Protein AF-A0A1F2YJ18-F1 (afdb_monomer_lite)

Radius of gyration: 16.79 Å; chains: 1; bounding box: 39×31×54 Å

Structure (mmCIF, N/CA/C/O backbone):
data_AF-A0A1F2YJ18-F1
#
_entry.id   AF-A0A1F2YJ18-F1
#
loop_
_atom_site.group_PDB
_atom_site.id
_atom_site.type_symbol
_atom_site.label_atom_id
_atom_site.label_alt_id
_atom_site.label_comp_id
_atom_site.label_asym_id
_atom_site.label_entity_id
_atom_site.label_seq_id
_atom_site.pdbx_PDB_ins_code
_atom_site.Cartn_x
_atom_site.Cartn_y
_atom_site.Cartn_z
_atom_site.occupancy
_atom_site.B_iso_or_equiv
_atom_site.auth_seq_id
_atom_site.auth_comp_id
_atom_site.auth_asym_id
_atom_site.auth_atom_id
_atom_site.pdbx_PDB_model_num
ATOM 1 N N . MET A 1 1 ? 13.537 11.692 -6.361 1.00 77.44 1 MET A N 1
ATOM 2 C CA . MET A 1 1 ? 12.476 12.312 -5.531 1.00 77.44 1 MET A CA 1
ATOM 3 C C . MET A 1 1 ? 11.119 11.639 -5.737 1.00 77.44 1 MET A C 1
ATOM 5 O O . MET A 1 1 ? 10.600 11.099 -4.772 1.00 77.44 1 MET A O 1
ATOM 9 N N . VAL A 1 2 ? 10.570 11.580 -6.960 1.00 86.12 2 VAL A N 1
ATOM 10 C CA . VAL A 1 2 ? 9.237 10.977 -7.212 1.00 86.12 2 VAL A CA 1
ATOM 11 C C . VAL A 1 2 ? 9.175 9.477 -6.884 1.00 86.12 2 VAL A C 1
ATOM 13 O O . VAL A 1 2 ? 8.249 9.046 -6.208 1.00 86.12 2 VAL A O 1
ATOM 16 N N . ALA A 1 3 ? 10.181 8.690 -7.285 1.00 87.62 3 ALA A N 1
ATOM 17 C CA . ALA A 1 3 ? 10.222 7.248 -6.999 1.00 87.62 3 ALA A CA 1
ATOM 18 C C . ALA A 1 3 ? 10.232 6.932 -5.497 1.00 87.62 3 ALA A C 1
ATOM 20 O O . ALA A 1 3 ? 9.517 6.046 -5.041 1.00 87.62 3 ALA A O 1
ATOM 21 N N . THR A 1 4 ? 10.983 7.712 -4.718 1.00 89.38 4 THR A N 1
ATOM 22 C CA . THR A 1 4 ? 11.000 7.616 -3.255 1.00 89.38 4 THR A CA 1
ATOM 23 C C . THR A 1 4 ? 9.630 7.942 -2.660 1.00 89.38 4 THR A C 1
ATOM 25 O O . THR A 1 4 ? 9.179 7.248 -1.757 1.00 89.38 4 THR A O 1
ATOM 28 N N . GLY A 1 5 ? 8.940 8.955 -3.198 1.00 91.81 5 GLY A N 1
ATOM 29 C CA . GLY A 1 5 ? 7.572 9.291 -2.798 1.00 91.81 5 GLY A CA 1
ATOM 30 C C . GLY A 1 5 ? 6.574 8.171 -3.101 1.00 91.81 5 GLY A C 1
ATOM 31 O O . GLY A 1 5 ? 5.772 7.829 -2.240 1.00 91.81 5 GLY A O 1
ATOM 32 N N . ALA A 1 6 ? 6.658 7.550 -4.282 1.00 92.38 6 ALA A N 1
ATOM 33 C CA . ALA A 1 6 ? 5.819 6.405 -4.637 1.00 92.38 6 ALA A CA 1
ATOM 34 C C . ALA A 1 6 ? 6.054 5.213 -3.693 1.00 92.38 6 ALA A C 1
ATOM 36 O O . ALA A 1 6 ? 5.097 4.653 -3.167 1.00 92.38 6 ALA A O 1
ATOM 37 N N . ALA A 1 7 ? 7.317 4.874 -3.412 1.00 91.69 7 ALA A N 1
ATOM 38 C CA . ALA A 1 7 ? 7.657 3.812 -2.465 1.00 91.69 7 ALA A CA 1
ATOM 39 C C . ALA A 1 7 ? 7.135 4.109 -1.049 1.00 91.69 7 ALA A C 1
ATOM 41 O O . ALA A 1 7 ? 6.571 3.228 -0.405 1.00 91.69 7 ALA A O 1
ATOM 42 N N . ALA A 1 8 ? 7.273 5.354 -0.581 1.00 93.44 8 ALA A N 1
ATOM 43 C CA . ALA A 1 8 ? 6.761 5.772 0.720 1.00 93.44 8 ALA A CA 1
ATOM 44 C C . ALA A 1 8 ? 5.230 5.668 0.801 1.00 93.44 8 ALA A C 1
ATOM 46 O O . ALA A 1 8 ? 4.710 5.208 1.813 1.00 93.44 8 ALA A O 1
ATOM 47 N N . LEU A 1 9 ? 4.509 6.053 -0.258 1.00 95.06 9 LEU A N 1
ATOM 48 C CA . LEU A 1 9 ? 3.048 5.947 -0.312 1.00 95.06 9 LEU A CA 1
ATOM 49 C C . LEU A 1 9 ? 2.572 4.494 -0.263 1.00 95.06 9 LEU A C 1
ATOM 51 O O . LEU A 1 9 ? 1.680 4.199 0.525 1.00 95.06 9 LEU A O 1
ATOM 55 N N . LEU A 1 10 ? 3.181 3.600 -1.048 1.00 93.88 10 LEU A N 1
ATOM 56 C CA . LEU A 1 10 ? 2.870 2.164 -1.018 1.00 93.88 10 LEU A CA 1
ATOM 57 C C . LEU A 1 10 ? 3.111 1.584 0.381 1.00 93.88 10 LEU A C 1
ATOM 59 O O . LEU A 1 10 ? 2.249 0.931 0.965 1.00 93.88 10 LEU A O 1
ATOM 63 N N . LEU A 1 11 ? 4.276 1.886 0.962 1.00 93.25 11 LEU A N 1
ATOM 64 C CA . LEU A 1 11 ? 4.655 1.348 2.262 1.00 93.25 11 LEU A CA 1
ATOM 65 C C . LEU A 1 11 ? 3.744 1.851 3.387 1.00 93.25 11 LEU A C 1
ATOM 67 O O . LEU A 1 11 ? 3.232 1.057 4.173 1.00 93.25 11 LEU A O 1
ATOM 71 N N . ILE A 1 12 ? 3.514 3.163 3.458 1.00 94.12 12 ILE A N 1
ATOM 72 C CA . ILE A 1 12 ? 2.661 3.764 4.489 1.00 94.12 12 ILE A CA 1
ATOM 73 C C . ILE A 1 12 ? 1.201 3.359 4.275 1.00 94.12 12 ILE A C 1
ATOM 75 O O . ILE A 1 12 ? 0.522 3.023 5.243 1.00 94.12 12 ILE A O 1
ATOM 79 N N . GLY A 1 13 ? 0.718 3.368 3.031 1.00 93.94 13 GLY A N 1
ATOM 80 C CA . GLY A 1 13 ? -0.653 3.005 2.688 1.00 93.94 13 GLY A CA 1
ATOM 81 C C . GLY A 1 13 ? -0.996 1.599 3.164 1.00 93.94 13 GLY A C 1
ATOM 82 O O . GLY A 1 13 ? -1.942 1.427 3.935 1.00 93.94 13 GLY A O 1
ATOM 83 N N . PHE A 1 14 ? -0.179 0.612 2.794 1.00 92.94 14 PHE A N 1
ATOM 84 C CA . PHE A 1 14 ? -0.410 -0.776 3.178 1.00 92.94 14 PHE A CA 1
ATOM 85 C C . PHE A 1 14 ? -0.267 -1.014 4.690 1.00 92.94 14 PHE A C 1
ATOM 87 O O . PHE A 1 14 ? -1.115 -1.668 5.309 1.00 92.94 14 PHE A O 1
ATOM 94 N N . VAL A 1 15 ? 0.771 -0.455 5.325 1.00 93.38 15 VAL A N 1
ATOM 95 C CA . VAL A 1 15 ? 0.987 -0.622 6.774 1.00 93.38 15 VAL A CA 1
ATOM 96 C C . VAL A 1 15 ? -0.141 0.025 7.582 1.00 93.38 15 VAL A C 1
ATOM 98 O O . VAL A 1 15 ? -0.672 -0.596 8.500 1.00 93.38 15 VAL A O 1
ATOM 101 N N . VAL A 1 16 ? -0.576 1.238 7.231 1.00 94.12 16 VAL A N 1
ATOM 102 C CA . VAL A 1 16 ? -1.702 1.888 7.921 1.00 94.12 16 VAL A CA 1
ATOM 103 C C . VAL A 1 16 ? -2.994 1.109 7.700 1.00 94.12 16 VAL A C 1
ATOM 105 O O . VAL A 1 16 ? -3.771 0.949 8.641 1.00 94.12 16 VAL A O 1
ATOM 108 N N . LEU A 1 17 ? -3.234 0.593 6.492 1.00 92.81 17 LEU A N 1
ATOM 109 C CA . LEU A 1 17 ? -4.423 -0.200 6.186 1.00 92.81 17 LEU A CA 1
ATOM 110 C C . LEU A 1 17 ? -4.488 -1.472 7.040 1.00 92.81 17 LEU A C 1
ATOM 112 O O . LEU A 1 17 ? -5.498 -1.717 7.701 1.00 92.81 17 LEU A O 1
ATOM 116 N N . THR A 1 18 ? -3.405 -2.249 7.074 1.00 91.38 18 THR A N 1
ATOM 117 C CA . THR A 1 18 ? -3.323 -3.499 7.849 1.00 91.38 18 THR A CA 1
ATOM 118 C C . THR A 1 18 ? -3.438 -3.269 9.352 1.00 91.38 18 THR A C 1
ATOM 120 O O . THR A 1 18 ? -4.177 -3.988 10.024 1.00 91.38 18 THR A O 1
ATOM 123 N N . GLN A 1 19 ? -2.799 -2.226 9.881 1.00 91.25 19 GLN A N 1
ATOM 124 C CA . GLN A 1 19 ? -2.926 -1.845 11.291 1.00 91.25 19 GLN A CA 1
ATOM 125 C C . GLN A 1 19 ? -4.343 -1.352 11.623 1.00 91.25 19 GLN A C 1
ATOM 127 O O . GLN A 1 19 ? -4.902 -1.700 12.659 1.00 91.25 19 GLN A O 1
ATOM 132 N N . SER A 1 20 ? -4.990 -0.621 10.712 1.00 91.50 20 SER A N 1
ATOM 133 C CA . SER A 1 20 ? -6.368 -0.145 10.906 1.00 91.50 20 SER A CA 1
ATOM 134 C C . SER A 1 20 ? -7.397 -1.277 10.921 1.00 91.50 20 SER A C 1
ATOM 136 O O . SER A 1 20 ? -8.438 -1.154 11.568 1.00 91.50 20 SER A O 1
ATOM 138 N N . LEU A 1 21 ? -7.126 -2.396 10.240 1.00 89.62 21 LEU A N 1
ATOM 139 C CA . LEU A 1 21 ? -7.993 -3.578 10.276 1.00 89.62 21 LEU A CA 1
ATOM 140 C C . LEU A 1 21 ? -8.073 -4.197 11.682 1.00 89.62 21 LEU A C 1
ATOM 142 O O . LEU A 1 21 ? -9.098 -4.786 12.030 1.00 89.62 21 LEU A O 1
ATOM 146 N N . VAL A 1 22 ? -7.053 -4.002 12.527 1.00 89.06 22 VAL A N 1
ATOM 147 C CA . VAL A 1 22 ? -7.039 -4.488 13.918 1.00 89.06 22 VAL A CA 1
ATOM 148 C C . VAL A 1 22 ? -8.181 -3.884 14.743 1.00 89.06 22 VAL A C 1
ATOM 150 O O . VAL A 1 22 ? -8.735 -4.575 15.604 1.00 89.06 22 VAL A O 1
ATOM 153 N N . PHE A 1 23 ? -8.609 -2.649 14.442 1.00 87.88 23 PHE A N 1
ATOM 154 C CA . PHE A 1 23 ? -9.748 -2.010 15.115 1.00 87.88 23 PHE A CA 1
ATOM 155 C C . PHE A 1 23 ? -11.050 -2.806 14.979 1.00 87.88 23 PHE A C 1
ATOM 157 O O . PHE A 1 23 ? -11.880 -2.776 15.884 1.00 87.88 23 PHE A O 1
ATOM 164 N N . PHE A 1 24 ? -11.224 -3.542 13.879 1.00 86.19 24 PHE A N 1
ATOM 165 C CA . PHE A 1 24 ? -12.423 -4.345 13.626 1.00 86.19 24 PHE A CA 1
ATOM 166 C C . PHE A 1 24 ? -12.346 -5.743 14.248 1.00 86.19 24 PHE A C 1
ATOM 168 O O . PHE A 1 24 ? -13.377 -6.350 14.518 1.00 86.19 24 PHE A O 1
ATOM 175 N N . ILE A 1 25 ? -11.135 -6.259 14.480 1.00 82.56 25 ILE A N 1
ATOM 176 C CA . ILE A 1 25 ? -10.901 -7.616 15.002 1.00 82.56 25 ILE A CA 1
ATOM 177 C C . ILE A 1 25 ?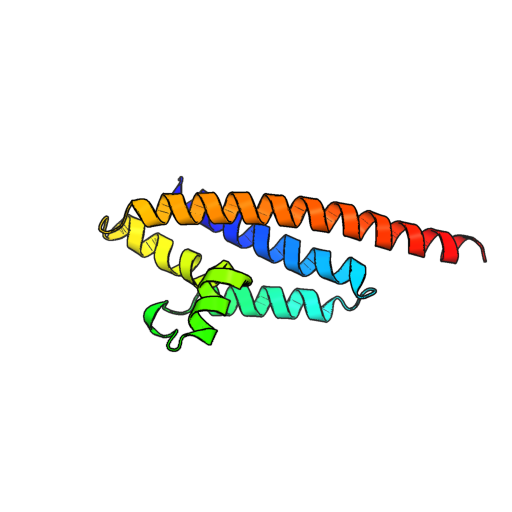 -10.926 -7.641 16.545 1.00 82.56 25 ILE A C 1
ATOM 179 O O . ILE A 1 25 ? -11.054 -8.708 17.141 1.00 82.56 25 ILE A O 1
ATOM 183 N N . GLY A 1 26 ? -10.841 -6.480 17.203 1.00 72.31 26 GLY A N 1
ATOM 184 C CA . GLY A 1 26 ? -10.938 -6.371 18.662 1.00 72.31 26 GLY A CA 1
ATOM 185 C C . GLY A 1 26 ? -9.595 -6.481 19.390 1.00 72.31 26 GLY A C 1
ATOM 186 O O . GLY A 1 26 ? -9.497 -7.177 20.394 1.00 72.31 26 GLY A O 1
ATOM 187 N N . GLY A 1 27 ? -8.551 -5.804 18.897 1.00 65.94 27 GLY A N 1
ATOM 188 C CA . GLY A 1 27 ? -7.315 -5.592 19.672 1.00 65.94 27 GLY A CA 1
ATOM 189 C C . GLY A 1 27 ? -6.286 -6.726 19.619 1.00 65.94 27 GLY A C 1
ATOM 190 O O . GLY A 1 27 ? -5.394 -6.794 20.459 1.00 65.94 27 GLY A O 1
ATOM 191 N N . ARG A 1 28 ? -6.353 -7.617 18.623 1.00 66.06 28 ARG A N 1
ATOM 192 C CA . ARG A 1 28 ? -5.270 -8.582 18.352 1.00 66.06 28 ARG A CA 1
ATOM 193 C C . ARG A 1 28 ? -4.123 -7.879 17.616 1.00 66.06 28 ARG A C 1
ATOM 195 O O . ARG A 1 28 ? -3.937 -8.100 16.422 1.00 66.06 28 ARG A O 1
ATOM 202 N N . GLU A 1 29 ? -3.368 -7.037 18.324 1.00 69.31 29 GLU A N 1
ATOM 203 C CA . GLU A 1 29 ? -2.239 -6.251 17.779 1.00 69.31 29 GLU A CA 1
ATOM 204 C C . GLU A 1 29 ? -1.231 -7.118 17.005 1.00 69.31 29 GLU A C 1
ATOM 206 O O . GLU A 1 29 ? -0.707 -6.713 15.967 1.00 69.31 29 GLU A O 1
ATOM 211 N N . GLY A 1 30 ? -1.041 -8.370 17.439 1.00 80.50 30 GLY A N 1
ATOM 212 C CA . GLY A 1 30 ? -0.138 -9.315 16.783 1.00 80.50 30 GLY A CA 1
ATOM 213 C C . GLY A 1 30 ? -0.472 -9.616 15.317 1.00 80.50 30 GLY A C 1
ATOM 214 O O . GLY A 1 30 ? 0.442 -9.940 14.565 1.00 80.50 30 GLY A O 1
ATOM 215 N N . LEU A 1 31 ? -1.735 -9.506 14.881 1.00 83.75 31 LEU A N 1
ATOM 216 C CA . LEU A 1 31 ? -2.104 -9.752 13.478 1.00 83.75 31 LEU A CA 1
ATOM 217 C C . LEU A 1 31 ? -1.687 -8.599 12.561 1.00 83.75 31 LEU A C 1
ATOM 219 O O . LEU A 1 31 ? -1.179 -8.847 11.470 1.00 83.75 31 LEU A O 1
ATOM 223 N N . GLY A 1 32 ? -1.864 -7.351 13.006 1.00 85.88 32 GLY A N 1
ATOM 224 C CA . GLY A 1 32 ? -1.417 -6.181 12.248 1.00 85.88 32 GLY A CA 1
ATOM 225 C C . GLY A 1 32 ? 0.097 -6.200 12.048 1.00 85.88 32 GLY A C 1
ATOM 226 O O . GLY A 1 32 ? 0.579 -6.003 10.933 1.00 85.88 32 GLY A O 1
ATOM 227 N N . ASN A 1 33 ? 0.841 -6.525 13.109 1.00 87.56 33 ASN A N 1
ATOM 228 C CA . ASN A 1 33 ? 2.301 -6.604 13.056 1.00 87.56 33 ASN A CA 1
ATOM 229 C C . ASN A 1 33 ? 2.789 -7.715 12.122 1.00 87.56 33 ASN A C 1
ATOM 231 O O . ASN A 1 33 ? 3.638 -7.452 11.279 1.00 87.56 33 ASN A O 1
ATOM 235 N N . GLN A 1 34 ? 2.194 -8.911 12.185 1.00 90.62 34 GLN A N 1
ATOM 236 C CA . GLN A 1 34 ? 2.543 -10.008 11.274 1.00 90.62 34 GLN A CA 1
ATOM 237 C C . GLN A 1 34 ? 2.309 -9.649 9.800 1.00 90.62 34 GLN A C 1
ATOM 239 O O . GLN A 1 34 ? 3.124 -9.991 8.947 1.00 90.62 34 GLN A O 1
ATOM 244 N N . LEU A 1 35 ? 1.216 -8.946 9.482 1.00 89.44 35 LEU A N 1
ATOM 245 C CA . LEU A 1 35 ? 0.937 -8.513 8.110 1.00 89.44 35 LEU A CA 1
ATOM 246 C C . LEU A 1 35 ? 1.921 -7.438 7.632 1.00 89.44 35 LEU A C 1
ATOM 248 O O . LEU A 1 35 ? 2.380 -7.498 6.491 1.00 89.44 35 LEU A O 1
ATOM 252 N N . ALA A 1 36 ? 2.266 -6.481 8.497 1.00 88.69 36 ALA A N 1
ATOM 253 C CA . ALA A 1 36 ? 3.255 -5.454 8.186 1.00 88.69 36 ALA A CA 1
ATOM 254 C C . ALA A 1 36 ? 4.653 -6.062 7.975 1.00 88.69 36 ALA A C 1
ATOM 256 O O . ALA A 1 36 ? 5.324 -5.736 6.998 1.00 88.69 36 ALA A O 1
ATOM 257 N N . GLU A 1 37 ? 5.067 -6.990 8.840 1.00 90.75 37 GLU A N 1
ATOM 258 C CA . GLU A 1 37 ? 6.330 -7.721 8.703 1.00 90.75 37 GLU A CA 1
ATOM 259 C C . GLU A 1 37 ? 6.367 -8.553 7.422 1.00 90.75 37 GLU A C 1
ATOM 261 O O . GLU A 1 37 ? 7.33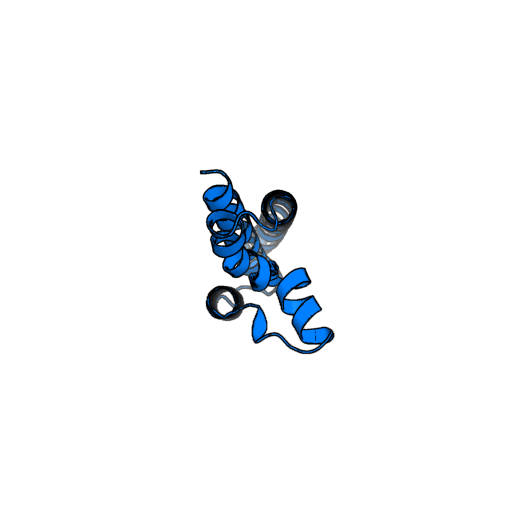2 -8.462 6.664 1.00 90.75 37 GLU A O 1
ATOM 266 N N . ALA A 1 38 ? 5.305 -9.311 7.128 1.00 90.31 38 ALA A N 1
ATOM 267 C CA . ALA A 1 38 ? 5.214 -10.093 5.898 1.00 90.31 38 ALA A CA 1
ATOM 268 C C . ALA A 1 38 ? 5.382 -9.204 4.659 1.00 90.31 38 ALA A C 1
ATOM 270 O O . ALA A 1 38 ? 6.161 -9.521 3.759 1.00 90.31 38 ALA A O 1
ATOM 271 N N . PHE A 1 39 ? 4.708 -8.055 4.630 1.00 91.50 39 PHE A N 1
ATOM 272 C CA . PHE A 1 39 ? 4.838 -7.094 3.542 1.00 91.50 39 PHE A CA 1
ATOM 273 C C . PHE A 1 39 ? 6.257 -6.535 3.401 1.00 91.50 39 PHE A C 1
ATOM 275 O O . PHE A 1 39 ? 6.775 -6.469 2.282 1.00 91.50 39 PHE A O 1
ATOM 282 N N . LEU A 1 40 ? 6.917 -6.181 4.507 1.00 90.56 40 LEU A N 1
ATOM 283 C CA . LEU A 1 40 ? 8.310 -5.727 4.481 1.00 90.56 40 LEU A CA 1
ATOM 284 C C . LEU A 1 40 ? 9.239 -6.808 3.926 1.00 90.56 40 LEU A C 1
ATOM 286 O O . LEU A 1 40 ? 10.061 -6.515 3.058 1.00 90.56 40 LEU A O 1
ATOM 290 N N . VAL A 1 41 ? 9.078 -8.053 4.375 1.00 90.50 41 VAL A N 1
ATOM 291 C CA . VAL A 1 41 ? 9.854 -9.202 3.895 1.00 90.50 41 VAL A CA 1
ATOM 292 C C . VAL A 1 41 ? 9.673 -9.379 2.386 1.00 90.50 41 VAL A C 1
ATOM 294 O O . VAL A 1 41 ? 10.655 -9.416 1.644 1.00 90.50 41 VAL A O 1
ATOM 297 N N . PHE A 1 42 ? 8.432 -9.408 1.896 1.00 89.19 42 PHE A N 1
ATOM 298 C CA . PHE A 1 42 ? 8.165 -9.562 0.464 1.00 89.19 42 PHE A CA 1
ATOM 299 C C . PHE A 1 42 ? 8.629 -8.372 -0.378 1.00 89.19 42 PHE A C 1
ATOM 301 O O . PHE A 1 42 ? 8.993 -8.563 -1.537 1.00 89.19 42 PHE A O 1
ATOM 308 N N . SER A 1 43 ? 8.677 -7.170 0.195 1.00 89.50 43 SER A N 1
ATOM 309 C CA . SER A 1 43 ? 9.166 -5.969 -0.495 1.00 89.50 43 SER A CA 1
ATOM 310 C C . SER A 1 43 ? 10.681 -5.974 -0.714 1.00 89.50 43 SER A C 1
ATOM 312 O O . SER A 1 43 ? 11.164 -5.251 -1.579 1.00 89.50 43 SER A O 1
ATOM 314 N N . HIS A 1 44 ? 11.434 -6.783 0.038 1.00 86.81 44 HIS A N 1
ATOM 315 C CA . HIS A 1 44 ? 12.882 -6.941 -0.140 1.00 86.81 44 HIS A CA 1
ATOM 316 C C . HIS A 1 44 ? 13.248 -8.079 -1.096 1.00 86.81 44 HIS A C 1
ATOM 318 O O . HIS A 1 44 ? 14.391 -8.163 -1.548 1.00 86.81 44 HIS A O 1
ATOM 324 N N . TYR A 1 45 ? 12.304 -8.967 -1.410 1.00 86.69 45 TYR A N 1
ATOM 325 C CA . TYR A 1 45 ? 12.589 -10.095 -2.281 1.00 86.69 45 TYR A CA 1
ATOM 326 C C . TYR A 1 45 ? 12.540 -9.706 -3.770 1.00 86.69 45 TYR A C 1
ATOM 328 O O . TYR A 1 45 ? 11.636 -8.979 -4.199 1.00 86.69 45 TYR A O 1
ATOM 336 N N . PRO A 1 46 ? 13.478 -10.221 -4.595 1.00 81.00 46 PRO A N 1
ATOM 337 C CA . PRO A 1 46 ? 13.489 -9.991 -6.036 1.00 81.00 46 PRO A CA 1
ATOM 338 C C . PRO A 1 46 ? 12.146 -10.350 -6.682 1.00 81.00 46 PRO A C 1
ATOM 340 O O . PRO A 1 46 ? 11.651 -11.456 -6.511 1.00 81.00 46 PRO A O 1
ATOM 343 N N . SER A 1 47 ? 11.553 -9.468 -7.487 1.00 76.25 47 SER A N 1
ATOM 344 C CA . SER A 1 47 ? 10.226 -9.713 -8.069 1.00 76.25 47 SER A CA 1
ATOM 345 C C . SER A 1 47 ? 10.194 -10.957 -8.968 1.00 76.25 47 SER A C 1
ATOM 347 O O . SER A 1 47 ? 9.154 -11.600 -9.111 1.00 76.25 47 SER A O 1
ATOM 349 N N . ALA A 1 48 ? 11.355 -11.332 -9.513 1.00 77.38 48 ALA A N 1
ATOM 350 C CA . ALA A 1 48 ? 11.570 -12.521 -10.324 1.00 77.38 48 ALA A CA 1
ATOM 351 C C . ALA A 1 48 ? 11.326 -13.845 -9.581 1.00 77.38 48 ALA A C 1
ATOM 353 O O . ALA A 1 48 ? 11.078 -14.843 -10.244 1.00 77.38 48 ALA A O 1
ATOM 354 N N . ILE A 1 49 ? 11.368 -13.892 -8.241 1.00 83.75 49 ILE A N 1
ATOM 355 C CA . ILE A 1 49 ? 11.117 -15.148 -7.509 1.00 83.75 49 ILE A CA 1
ATOM 356 C C . ILE A 1 49 ? 9.621 -15.464 -7.362 1.00 83.75 49 ILE A C 1
ATOM 358 O O . ILE A 1 49 ? 9.255 -16.611 -7.095 1.00 83.75 49 ILE A O 1
ATOM 362 N N . PHE A 1 50 ? 8.743 -14.481 -7.584 1.00 81.81 50 PHE A N 1
ATOM 363 C CA . PHE A 1 50 ? 7.295 -14.636 -7.450 1.00 81.81 50 PHE A CA 1
ATOM 364 C C . PHE A 1 50 ? 6.682 -15.301 -8.687 1.00 81.81 50 PHE A C 1
ATOM 366 O O . PHE A 1 50 ? 6.199 -14.645 -9.615 1.00 81.81 50 PHE A O 1
ATOM 373 N N . HIS A 1 51 ? 6.682 -16.633 -8.679 1.00 82.88 51 HIS A N 1
ATOM 374 C CA . HIS A 1 51 ? 6.080 -17.462 -9.719 1.00 82.88 51 HIS A CA 1
ATOM 375 C C . HIS A 1 51 ? 4.658 -17.893 -9.347 1.00 82.88 51 HIS A C 1
ATOM 377 O O . HIS A 1 51 ? 4.326 -18.062 -8.178 1.00 82.88 51 HIS A O 1
ATOM 383 N N . GLY A 1 52 ? 3.823 -18.118 -10.362 1.00 88.06 52 GLY A N 1
ATOM 384 C CA . GLY A 1 52 ? 2.447 -18.586 -10.190 1.00 88.06 52 GLY A CA 1
ATOM 385 C C . GLY A 1 52 ? 1.414 -17.459 -10.122 1.00 88.06 52 GLY A C 1
ATOM 386 O O . GLY A 1 52 ? 1.643 -16.385 -9.569 1.00 88.06 52 GLY A O 1
ATOM 387 N N . TRP A 1 53 ? 0.246 -17.722 -10.709 1.00 87.88 53 TRP A N 1
ATOM 388 C CA . TRP A 1 53 ? -0.850 -16.757 -10.843 1.00 87.88 53 TRP A CA 1
ATOM 389 C C . TRP A 1 53 ? -1.313 -16.188 -9.496 1.00 87.88 53 TRP A C 1
ATOM 391 O O . TRP A 1 53 ? -1.393 -14.973 -9.327 1.00 87.88 53 TRP A O 1
ATOM 401 N N . LEU A 1 54 ? -1.554 -17.064 -8.516 1.00 88.94 54 LEU A N 1
ATOM 402 C CA . LEU A 1 54 ? -2.080 -16.672 -7.209 1.00 88.94 54 LEU A CA 1
ATOM 403 C C . LEU A 1 54 ? -1.096 -15.792 -6.425 1.00 88.94 54 LEU A C 1
ATOM 405 O O . LEU A 1 54 ? -1.484 -14.761 -5.881 1.00 88.94 54 LEU A O 1
ATOM 409 N N . ILE A 1 55 ? 0.186 -16.167 -6.413 1.00 87.19 55 ILE A N 1
ATOM 410 C CA . ILE A 1 55 ? 1.243 -15.411 -5.727 1.00 87.19 55 ILE A CA 1
ATOM 411 C C . ILE A 1 55 ? 1.403 -14.032 -6.366 1.00 87.19 55 ILE A C 1
ATOM 413 O O . ILE A 1 55 ? 1.499 -13.038 -5.653 1.00 87.19 55 ILE A O 1
ATOM 417 N N . ARG A 1 56 ? 1.355 -13.936 -7.700 1.00 85.38 56 ARG A N 1
ATOM 418 C CA . ARG A 1 56 ? 1.433 -12.642 -8.390 1.00 85.38 56 ARG A CA 1
ATOM 419 C C . ARG A 1 56 ? 0.262 -11.728 -8.036 1.00 85.38 56 ARG A C 1
ATOM 421 O O . ARG A 1 56 ? 0.494 -10.554 -7.775 1.00 85.38 56 ARG A O 1
ATOM 428 N N . ILE A 1 57 ? -0.964 -12.247 -7.952 1.00 87.19 57 ILE A N 1
ATOM 429 C CA . ILE A 1 57 ? -2.121 -11.451 -7.505 1.00 87.19 57 ILE A CA 1
ATOM 430 C C . ILE A 1 57 ? -1.935 -10.963 -6.067 1.00 87.19 57 ILE A C 1
ATOM 432 O O . ILE A 1 57 ? -2.209 -9.802 -5.776 1.00 87.19 57 ILE A O 1
ATOM 436 N N . LEU A 1 58 ? -1.452 -11.815 -5.165 1.00 87.88 58 LEU A N 1
ATOM 437 C CA . LEU A 1 58 ? -1.238 -11.419 -3.773 1.00 87.88 58 LEU A CA 1
ATOM 438 C C . LEU A 1 58 ? -0.149 -10.348 -3.647 1.00 87.88 58 LEU A C 1
ATOM 440 O O . LEU A 1 58 ? -0.358 -9.335 -2.989 1.00 87.88 58 LEU A O 1
ATOM 444 N N . ILE A 1 59 ? 0.991 -10.544 -4.306 1.00 88.12 59 ILE A N 1
ATOM 445 C CA . ILE A 1 59 ? 2.166 -9.679 -4.161 1.00 88.12 59 ILE A CA 1
ATOM 446 C C . ILE A 1 59 ? 2.028 -8.359 -4.926 1.00 88.12 59 ILE A C 1
ATOM 448 O O . ILE A 1 59 ? 2.481 -7.328 -4.436 1.00 88.12 59 ILE A O 1
ATOM 452 N N . PHE A 1 60 ? 1.417 -8.371 -6.112 1.00 84.25 60 PHE A N 1
ATOM 453 C CA . PHE A 1 60 ? 1.242 -7.163 -6.926 1.00 84.25 60 PHE A CA 1
ATOM 454 C C . PHE A 1 60 ? -0.139 -6.524 -6.770 1.00 84.25 60 PHE A C 1
ATOM 456 O O . PHE A 1 60 ? -0.281 -5.342 -7.041 1.00 84.25 60 PHE A O 1
ATOM 463 N N . GLY A 1 61 ? -1.164 -7.268 -6.361 1.00 84.00 61 GLY A N 1
ATOM 464 C CA . GLY A 1 61 ? -2.518 -6.735 -6.200 1.00 84.00 61 GLY A CA 1
ATOM 465 C C . GLY A 1 61 ? -2.853 -6.378 -4.757 1.00 84.00 61 GLY A C 1
ATOM 466 O O . GLY A 1 61 ? -3.304 -5.271 -4.493 1.00 84.00 61 GLY A O 1
ATOM 467 N N . VAL A 1 62 ? -2.656 -7.322 -3.831 1.00 84.38 62 VAL A N 1
ATOM 468 C CA . VAL A 1 62 ? -3.112 -7.171 -2.438 1.00 84.38 62 VAL A CA 1
ATOM 469 C C . VAL A 1 62 ? -2.091 -6.447 -1.566 1.00 84.38 62 VAL A C 1
ATOM 471 O O . VAL A 1 62 ? -2.478 -5.581 -0.794 1.00 84.38 62 VAL A O 1
ATOM 474 N N . MET A 1 63 ? -0.811 -6.815 -1.664 1.00 88.44 63 MET A N 1
ATOM 475 C CA . MET A 1 63 ? 0.272 -6.261 -0.839 1.00 88.44 63 MET A CA 1
ATOM 476 C C . MET A 1 63 ? 1.078 -5.140 -1.497 1.00 88.44 63 MET A C 1
ATOM 478 O O . MET A 1 63 ? 1.916 -4.561 -0.837 1.00 88.44 63 MET A O 1
ATOM 482 N N . PRO A 1 64 ? 0.836 -4.783 -2.756 1.00 89.56 64 PRO A N 1
ATOM 483 C CA . PRO A 1 64 ? 1.818 -4.204 -3.706 1.00 89.56 64 PRO A CA 1
ATOM 484 C C . PRO A 1 64 ? 3.349 -4.348 -3.488 1.00 89.56 64 PRO A C 1
ATOM 486 O O . PRO A 1 64 ? 4.118 -3.604 -4.103 1.00 89.56 64 PRO A O 1
ATOM 489 N N . ALA A 1 65 ? 3.846 -5.307 -2.704 1.00 88.00 65 ALA A N 1
ATOM 490 C CA . ALA A 1 65 ? 5.271 -5.475 -2.390 1.00 88.00 65 ALA A CA 1
ATOM 491 C C . ALA A 1 65 ? 6.169 -5.586 -3.639 1.00 88.00 65 ALA A C 1
ATOM 493 O O . ALA A 1 65 ? 7.298 -5.092 -3.659 1.00 88.00 65 ALA A O 1
ATOM 494 N N . GLY A 1 66 ? 5.647 -6.174 -4.721 1.00 85.81 66 GLY A N 1
ATOM 495 C CA . GLY A 1 66 ? 6.369 -6.297 -5.987 1.00 85.81 66 GLY A CA 1
ATOM 496 C C . GLY A 1 66 ? 6.702 -4.954 -6.654 1.00 85.81 66 GLY A C 1
ATOM 497 O O . GLY A 1 66 ? 7.705 -4.863 -7.362 1.00 85.81 66 GLY A O 1
ATOM 498 N N . PHE A 1 67 ? 5.911 -3.904 -6.409 1.00 87.19 67 PHE A N 1
ATOM 499 C CA . PHE A 1 67 ? 6.175 -2.563 -6.937 1.00 87.19 67 PHE A CA 1
ATOM 500 C C . PHE A 1 67 ? 7.334 -1.876 -6.217 1.00 87.19 67 PHE A C 1
ATOM 502 O O . PHE A 1 67 ? 8.144 -1.221 -6.871 1.00 87.19 67 PHE A O 1
ATOM 509 N N . ILE A 1 68 ? 7.457 -2.056 -4.897 1.00 88.88 68 ILE A N 1
ATOM 510 C CA . ILE A 1 68 ? 8.528 -1.440 -4.099 1.00 88.88 68 ILE A CA 1
ATOM 511 C C . ILE A 1 68 ? 9.895 -1.912 -4.584 1.00 88.88 68 ILE A C 1
ATOM 513 O O . ILE A 1 68 ? 10.775 -1.093 -4.841 1.00 88.88 68 ILE A O 1
ATOM 517 N N . ASN A 1 69 ? 10.049 -3.217 -4.787 1.00 86.31 69 ASN A N 1
ATOM 518 C CA . ASN A 1 69 ? 11.297 -3.776 -5.283 1.00 86.31 69 ASN A CA 1
ATOM 519 C C . ASN A 1 69 ? 11.588 -3.409 -6.755 1.00 86.31 69 ASN A C 1
ATOM 521 O O . ASN A 1 69 ? 12.740 -3.280 -7.162 1.00 86.31 69 ASN A O 1
ATOM 525 N N . ALA A 1 70 ? 10.555 -3.214 -7.578 1.00 84.38 70 ALA A N 1
ATOM 526 C CA . ALA A 1 70 ? 10.735 -2.884 -8.991 1.00 84.38 70 ALA A CA 1
ATOM 527 C C . ALA A 1 70 ? 11.042 -1.391 -9.241 1.00 84.38 70 ALA A C 1
ATOM 529 O O . ALA A 1 70 ? 11.553 -1.035 -10.304 1.00 84.38 70 ALA A O 1
ATOM 530 N N . LEU A 1 71 ? 10.763 -0.507 -8.275 1.00 86.12 71 LEU A N 1
ATOM 531 C CA . LEU A 1 71 ? 10.976 0.940 -8.403 1.00 86.12 71 LEU A CA 1
ATOM 532 C C . LEU A 1 71 ? 12.453 1.347 -8.586 1.00 86.12 71 LEU A C 1
ATOM 534 O O . LEU A 1 71 ? 12.711 2.145 -9.489 1.00 86.12 71 LEU A O 1
ATOM 538 N N . PRO A 1 72 ? 13.432 0.837 -7.808 1.00 82.88 72 PRO A N 1
ATOM 539 C CA . PRO A 1 72 ? 14.846 1.138 -8.036 1.00 82.88 72 PRO A CA 1
ATOM 540 C C . PRO A 1 72 ? 15.309 0.754 -9.444 1.00 82.88 72 PRO A C 1
ATOM 542 O O . PRO A 1 72 ? 15.970 1.550 -10.106 1.00 82.88 72 PRO A O 1
ATOM 545 N N . LEU A 1 73 ? 14.890 -0.418 -9.931 1.00 81.56 73 LEU A N 1
ATOM 546 C CA . LEU A 1 73 ? 15.209 -0.899 -11.280 1.00 81.56 73 LEU A CA 1
ATOM 547 C C . LEU A 1 73 ? 14.619 0.017 -12.358 1.00 81.56 73 LEU A C 1
ATOM 549 O O . LEU A 1 73 ? 15.301 0.378 -13.310 1.00 81.56 73 LEU A O 1
ATOM 553 N N . ALA A 1 74 ? 13.376 0.471 -12.177 1.00 80.94 74 ALA A N 1
ATOM 554 C CA . ALA A 1 74 ? 12.730 1.398 -13.105 1.00 80.94 74 ALA A CA 1
ATOM 555 C C . ALA A 1 74 ? 13.479 2.734 -13.240 1.00 80.94 74 ALA A C 1
ATOM 557 O O . ALA A 1 74 ? 13.472 3.337 -14.313 1.00 80.94 74 ALA A O 1
ATOM 558 N N . VAL A 1 75 ? 14.103 3.199 -12.152 1.00 81.69 75 VAL A N 1
ATOM 559 C CA . VAL A 1 75 ? 14.872 4.451 -12.118 1.00 81.69 75 VAL A CA 1
ATOM 560 C C . VAL A 1 75 ? 16.265 4.271 -12.715 1.00 81.69 75 VAL A C 1
ATOM 562 O O . VAL A 1 75 ? 16.716 5.151 -13.442 1.00 81.69 75 VAL A O 1
ATOM 565 N N . VAL A 1 76 ? 16.942 3.161 -12.407 1.00 83.06 76 VAL A N 1
ATOM 566 C CA . VAL A 1 76 ? 18.314 2.901 -12.868 1.00 83.06 76 VAL A CA 1
ATOM 567 C C . VAL A 1 76 ? 18.333 2.526 -14.345 1.00 83.06 76 VAL A C 1
ATOM 569 O O . VAL A 1 76 ? 19.052 3.149 -15.122 1.00 83.06 76 VAL A O 1
ATOM 572 N N . ASP A 1 77 ? 17.504 1.568 -14.754 1.00 78.38 77 ASP A N 1
ATOM 573 C CA . ASP A 1 77 ? 17.568 1.030 -16.113 1.00 78.38 77 ASP A CA 1
ATOM 574 C C . ASP A 1 77 ? 16.775 1.893 -17.114 1.00 78.38 77 ASP A C 1
ATOM 576 O O . ASP A 1 77 ? 16.929 1.746 -18.323 1.00 78.38 77 ASP A O 1
ATOM 580 N N . SER A 1 78 ? 15.915 2.810 -16.642 1.00 69.31 78 SER A N 1
ATOM 581 C CA . SER A 1 78 ? 15.049 3.691 -17.459 1.00 69.31 78 SER A CA 1
ATOM 582 C C . SER A 1 78 ? 14.124 2.970 -18.459 1.00 69.31 78 SER A C 1
ATOM 584 O O . SER A 1 78 ? 13.446 3.613 -19.258 1.00 69.31 78 SER A O 1
ATOM 586 N N . VAL A 1 79 ? 14.051 1.637 -18.412 1.00 62.72 79 VAL A N 1
ATOM 587 C CA . VAL A 1 79 ? 13.339 0.809 -19.401 1.00 62.72 79 VAL A CA 1
ATOM 588 C C . VAL A 1 79 ? 11.818 0.953 -19.270 1.00 62.72 79 VAL A C 1
ATOM 590 O O . VAL A 1 79 ? 11.079 0.807 -20.245 1.00 62.72 79 VAL A O 1
ATOM 593 N N . HIS A 1 80 ? 11.322 1.265 -18.069 1.00 78.69 80 HIS A N 1
ATOM 594 C CA . HIS A 1 80 ? 9.891 1.235 -17.756 1.00 78.69 80 HIS A CA 1
ATOM 595 C C . HIS A 1 80 ? 9.426 2.458 -16.947 1.00 78.69 80 HIS A C 1
ATOM 597 O O . HIS A 1 80 ? 9.021 2.321 -15.791 1.00 78.69 80 HIS A O 1
ATOM 603 N N . PRO A 1 81 ? 9.402 3.665 -17.546 1.00 80.19 81 PRO A N 1
ATOM 604 C CA . PRO A 1 81 ? 8.955 4.883 -16.861 1.00 80.19 81 PRO A CA 1
ATOM 605 C C . PRO A 1 81 ? 7.477 4.830 -16.438 1.00 80.19 81 PRO A C 1
ATOM 607 O O . PRO A 1 81 ? 7.078 5.495 -15.485 1.00 80.19 81 PRO A O 1
ATOM 610 N N . TRP A 1 82 ? 6.654 4.015 -17.106 1.00 85.81 82 TRP A N 1
ATOM 611 C CA . TRP A 1 82 ? 5.248 3.806 -16.746 1.00 85.81 82 TRP A CA 1
ATOM 612 C C . TRP A 1 82 ? 5.079 3.163 -15.361 1.00 85.81 82 TRP A C 1
ATOM 614 O O . TRP A 1 82 ? 4.094 3.437 -14.676 1.00 85.81 82 TRP A O 1
ATOM 624 N N . LEU A 1 83 ? 6.049 2.349 -14.927 1.00 88.12 83 LEU A N 1
ATOM 625 C CA . LEU A 1 83 ? 6.001 1.655 -13.644 1.00 88.12 83 LEU A CA 1
ATOM 626 C C . LEU A 1 83 ? 6.009 2.650 -12.480 1.00 88.12 83 LEU A C 1
ATOM 628 O O . LEU A 1 83 ? 5.301 2.452 -11.500 1.00 88.12 83 LEU A O 1
ATOM 632 N N . LEU A 1 84 ? 6.743 3.758 -12.616 1.00 89.25 84 LEU A N 1
ATOM 633 C CA . LEU A 1 84 ? 6.742 4.841 -11.635 1.00 89.25 84 LEU A CA 1
ATOM 634 C C . LEU A 1 84 ? 5.337 5.427 -11.442 1.00 89.25 84 LEU A C 1
ATOM 636 O O . LEU A 1 84 ? 4.890 5.607 -10.310 1.00 89.25 84 LEU A O 1
ATOM 640 N N . TRP A 1 85 ? 4.644 5.718 -12.545 1.00 89.38 85 TRP A N 1
ATOM 641 C CA . TRP A 1 85 ? 3.307 6.306 -12.512 1.00 89.38 85 TRP A CA 1
ATOM 642 C C . TRP A 1 85 ? 2.273 5.336 -11.953 1.00 89.38 85 TRP A C 1
ATOM 644 O O . TRP A 1 85 ? 1.463 5.735 -11.122 1.00 89.38 85 TRP A O 1
ATOM 654 N N . VAL A 1 86 ? 2.344 4.059 -12.336 1.00 91.25 86 VAL A N 1
ATOM 655 C CA . VAL A 1 86 ? 1.476 3.018 -11.772 1.00 91.25 86 VAL A CA 1
ATOM 656 C C . VAL A 1 86 ? 1.711 2.868 -10.272 1.00 91.25 86 VAL A C 1
ATOM 658 O O . VAL A 1 86 ? 0.748 2.924 -9.513 1.00 91.25 86 VAL A O 1
ATOM 661 N N . SER A 1 87 ? 2.964 2.776 -9.820 1.00 91.75 87 SER A N 1
ATOM 662 C CA . SER A 1 87 ? 3.290 2.709 -8.390 1.00 91.75 87 SER A CA 1
ATOM 663 C C . SER A 1 87 ? 2.768 3.921 -7.618 1.00 91.75 87 SER A C 1
ATOM 665 O O . SER A 1 87 ? 2.267 3.778 -6.506 1.00 91.75 87 SER A O 1
ATOM 667 N N . LEU A 1 88 ? 2.843 5.118 -8.205 1.00 92.62 88 LEU A N 1
ATOM 668 C CA . LEU A 1 88 ? 2.319 6.334 -7.590 1.00 92.62 88 LEU A CA 1
ATOM 669 C C . LEU A 1 88 ? 0.786 6.312 -7.500 1.00 92.62 88 LEU A C 1
ATOM 671 O O . LEU A 1 88 ? 0.234 6.630 -6.450 1.00 92.62 88 LEU A O 1
ATOM 675 N N . MET A 1 89 ? 0.096 5.899 -8.567 1.00 93.31 89 MET A N 1
ATOM 676 C CA . MET A 1 89 ? -1.364 5.755 -8.573 1.00 93.31 89 MET A CA 1
ATOM 677 C C . MET A 1 89 ? -1.838 4.727 -7.544 1.00 93.31 89 MET A C 1
ATOM 679 O O . MET A 1 89 ? -2.775 5.009 -6.797 1.00 93.31 89 MET A O 1
ATOM 683 N N . VAL A 1 90 ? -1.177 3.568 -7.477 1.00 93.00 90 VAL A N 1
ATOM 684 C CA . VAL A 1 90 ? -1.476 2.521 -6.492 1.00 93.00 90 VAL A CA 1
ATOM 685 C C . VAL A 1 90 ? -1.231 3.043 -5.078 1.00 93.00 90 VAL A C 1
ATOM 687 O O . VAL A 1 90 ? -2.127 2.943 -4.251 1.00 93.00 90 VAL A O 1
ATOM 690 N N . GLY A 1 91 ? -0.095 3.694 -4.812 1.00 94.06 91 GLY A N 1
ATOM 691 C CA . GLY A 1 91 ? 0.203 4.244 -3.486 1.00 94.06 91 GLY A CA 1
ATOM 692 C C . GLY A 1 91 ? -0.793 5.318 -3.036 1.00 94.06 91 GLY A C 1
ATOM 693 O O . GLY A 1 91 ? -1.241 5.310 -1.891 1.00 94.06 91 GLY A O 1
ATOM 694 N N . VAL A 1 92 ? -1.204 6.226 -3.929 1.00 95.56 92 VAL A N 1
ATOM 695 C CA . VAL A 1 92 ? -2.252 7.221 -3.625 1.00 95.56 92 VAL A CA 1
ATOM 696 C C . VAL A 1 92 ? -3.585 6.536 -3.329 1.00 95.56 92 VAL A C 1
ATOM 698 O O . VAL A 1 92 ? -4.269 6.904 -2.371 1.00 95.56 92 VAL A O 1
ATOM 701 N N . PHE A 1 93 ? -3.954 5.539 -4.136 1.00 94.69 93 PHE A N 1
ATOM 702 C CA . PHE A 1 93 ? -5.169 4.762 -3.930 1.00 94.69 93 PHE A CA 1
ATOM 703 C C . PHE A 1 93 ? -5.149 4.044 -2.575 1.00 94.69 93 PHE A C 1
ATOM 705 O O . PHE A 1 93 ? -6.091 4.193 -1.797 1.00 94.69 93 PHE A O 1
ATOM 712 N N . GLU A 1 94 ? -4.066 3.340 -2.251 1.00 93.69 94 GLU A N 1
ATOM 713 C CA . GLU A 1 94 ? -3.905 2.631 -0.983 1.00 93.69 94 GLU A CA 1
ATOM 714 C C . GLU A 1 94 ? -3.997 3.561 0.217 1.00 93.69 94 GLU A C 1
ATOM 716 O O . GLU A 1 94 ? -4.744 3.272 1.146 1.00 93.69 94 GLU A O 1
ATOM 721 N N . VAL A 1 95 ? -3.310 4.706 0.194 1.00 96.06 95 VAL A N 1
ATOM 722 C CA . VAL A 1 95 ? -3.411 5.705 1.269 1.00 96.06 95 VAL A CA 1
ATOM 723 C C . VAL A 1 95 ? -4.845 6.228 1.400 1.00 96.06 95 VAL A C 1
ATOM 725 O O . VAL A 1 95 ? -5.339 6.411 2.515 1.00 96.06 95 VAL A O 1
ATOM 728 N N . GLY A 1 96 ? -5.548 6.431 0.284 1.00 96.81 96 GLY A N 1
ATOM 729 C CA . GLY A 1 96 ? -6.961 6.804 0.281 1.00 96.81 96 GLY A CA 1
ATOM 730 C C . GLY A 1 96 ? -7.848 5.757 0.962 1.00 96.81 96 GLY A C 1
ATOM 731 O O . GLY A 1 96 ? -8.661 6.101 1.825 1.00 96.81 96 GLY A O 1
ATOM 732 N N . VAL A 1 97 ? -7.660 4.476 0.631 1.00 95.81 97 VAL A N 1
ATOM 733 C CA . VAL A 1 97 ? -8.381 3.361 1.263 1.00 95.81 97 VAL A CA 1
ATOM 734 C C . VAL A 1 97 ? -8.012 3.252 2.742 1.00 95.81 97 VAL A C 1
ATOM 736 O O . VAL A 1 97 ? -8.905 3.198 3.588 1.00 95.81 97 VAL A O 1
ATOM 739 N N . ALA A 1 98 ? -6.721 3.295 3.073 1.00 95.38 98 ALA A N 1
ATOM 740 C CA . ALA A 1 98 ? -6.205 3.238 4.435 1.00 95.38 98 ALA A CA 1
ATOM 741 C C . ALA A 1 98 ? -6.821 4.336 5.306 1.00 95.38 98 ALA A C 1
ATOM 743 O O . ALA A 1 98 ? -7.298 4.056 6.402 1.00 95.38 98 ALA A O 1
ATOM 744 N N . ARG A 1 99 ? -6.916 5.567 4.786 1.00 97.12 99 ARG A N 1
ATOM 745 C CA . ARG A 1 99 ? -7.581 6.688 5.459 1.00 97.12 99 ARG A CA 1
ATOM 746 C C . ARG A 1 99 ? -9.040 6.367 5.787 1.00 97.12 99 ARG A C 1
ATOM 748 O O . ARG A 1 99 ? -9.477 6.594 6.912 1.00 97.12 99 ARG A O 1
ATOM 755 N N . ILE A 1 100 ? -9.802 5.847 4.825 1.00 96.81 100 ILE A N 1
ATOM 756 C CA . ILE A 1 100 ? -11.218 5.498 5.030 1.00 96.81 100 ILE A CA 1
ATOM 757 C C . ILE A 1 100 ? -11.355 4.397 6.087 1.00 96.81 100 ILE A C 1
ATOM 759 O O . ILE A 1 100 ? -12.183 4.515 6.993 1.00 96.81 100 ILE A O 1
ATOM 763 N N . VAL A 1 101 ? -10.546 3.340 5.981 1.00 95.56 101 VAL A N 1
ATOM 764 C CA . VAL A 1 101 ? -10.556 2.205 6.915 1.00 95.56 101 VAL A CA 1
ATOM 765 C C . VAL A 1 101 ? -10.162 2.659 8.318 1.00 95.56 101 VAL A C 1
ATOM 767 O O . VAL A 1 101 ? -10.844 2.294 9.271 1.00 95.56 101 VAL A O 1
ATOM 770 N N . PHE A 1 102 ? -9.144 3.510 8.446 1.00 94.81 102 PHE A N 1
ATOM 771 C CA . PHE A 1 102 ? -8.697 4.075 9.716 1.00 94.81 102 PHE A CA 1
ATOM 772 C C . PHE A 1 102 ? -9.820 4.830 10.430 1.00 94.81 102 PHE A C 1
ATOM 774 O O . PHE A 1 102 ? -10.153 4.504 11.567 1.00 94.81 102 PHE A O 1
ATOM 781 N N . TYR A 1 103 ? -10.466 5.795 9.764 1.00 95.38 103 TYR A N 1
ATOM 782 C CA . TYR A 1 103 ? -11.540 6.572 10.392 1.00 95.38 103 TYR A CA 1
ATOM 783 C C . TYR A 1 103 ? -12.764 5.716 10.736 1.00 95.38 103 TYR A C 1
ATOM 785 O O . TYR A 1 103 ? -13.364 5.900 11.797 1.00 95.38 103 TYR A O 1
ATOM 793 N N . LYS A 1 104 ? -13.126 4.757 9.874 1.00 94.12 104 LYS A N 1
ATOM 794 C CA . LYS A 1 104 ? -14.211 3.811 10.172 1.00 94.12 104 LYS A CA 1
ATOM 795 C C . LYS A 1 104 ? -13.867 2.920 11.366 1.00 94.12 104 LYS A C 1
ATOM 797 O O . LYS A 1 104 ? -14.691 2.777 12.265 1.00 94.12 104 LYS A O 1
ATOM 802 N N . GLY A 1 105 ? -12.659 2.365 11.398 1.00 91.88 105 GLY A N 1
ATOM 803 C CA . GLY A 1 105 ? -12.184 1.515 12.487 1.00 91.88 105 GLY A CA 1
ATOM 804 C C . GLY A 1 105 ? -12.116 2.273 13.809 1.00 91.88 105 GLY A C 1
ATOM 805 O O . GLY A 1 105 ? -12.598 1.780 14.825 1.00 91.88 105 GLY A O 1
ATOM 806 N N . LEU A 1 106 ? -11.643 3.521 13.785 1.00 90.69 106 LEU A N 1
ATOM 807 C CA . LEU A 1 106 ? -11.609 4.393 14.956 1.00 90.69 106 LEU A CA 1
ATOM 808 C C . LEU A 1 106 ? -13.013 4.643 15.531 1.00 90.69 106 L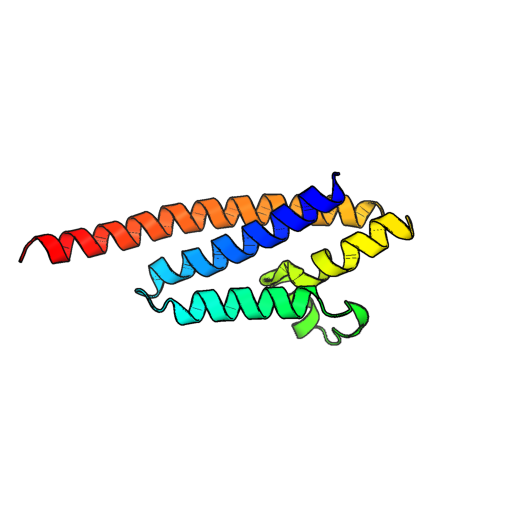EU A C 1
ATOM 810 O O . LEU A 1 106 ? -13.199 4.615 16.748 1.00 90.69 106 LEU A O 1
ATOM 814 N N . SER A 1 107 ? -14.023 4.843 14.678 1.00 89.25 107 SER A N 1
ATOM 815 C CA . SER A 1 107 ? -15.418 4.981 15.123 1.00 89.25 107 SER A CA 1
ATOM 816 C C . SER A 1 107 ? -15.942 3.708 15.794 1.00 89.25 107 SER A C 1
ATOM 818 O O . SER A 1 107 ? -16.644 3.794 16.801 1.00 89.25 107 SER A O 1
ATOM 820 N N . VAL A 1 108 ? -15.612 2.530 15.258 1.00 84.94 108 VAL A N 1
ATOM 821 C CA . VAL A 1 108 ? -16.004 1.241 15.852 1.00 84.94 108 VAL A CA 1
ATOM 822 C C . VAL A 1 108 ? -15.324 1.061 17.209 1.00 84.94 108 VAL A C 1
ATOM 824 O O . VAL A 1 108 ? -15.999 0.820 18.210 1.00 84.94 108 VAL A O 1
ATOM 827 N N . TYR A 1 109 ? -14.012 1.282 17.271 1.00 83.06 109 TYR A N 1
ATOM 828 C CA . TYR A 1 109 ? -13.220 1.162 18.493 1.00 83.06 109 TYR A CA 1
ATOM 829 C C . TYR A 1 109 ? -13.715 2.100 19.608 1.00 83.06 109 TYR A C 1
ATOM 831 O O . TYR A 1 109 ? -13.935 1.685 20.747 1.00 83.06 109 TYR A O 1
ATOM 839 N N . THR A 1 110 ? -13.973 3.366 19.272 1.00 82.81 110 THR A N 1
ATOM 840 C CA . THR A 1 110 ? -14.468 4.368 20.232 1.00 82.81 110 THR A CA 1
ATOM 841 C C . THR A 1 110 ? -15.898 4.092 20.701 1.00 82.81 110 THR A C 1
ATOM 843 O O . THR A 1 110 ? -16.222 4.383 21.854 1.00 82.81 110 THR A O 1
ATOM 846 N N . SER A 1 111 ? -16.750 3.499 19.856 1.00 78.19 111 SER A N 1
ATOM 847 C CA . SER A 1 111 ? -18.103 3.089 20.251 1.00 78.19 111 SER A CA 1
ATOM 848 C C . SER A 1 111 ? -18.100 1.954 21.283 1.00 78.19 111 SER A C 1
ATOM 850 O O . SER A 1 111 ? -18.865 2.017 22.245 1.00 78.19 111 SER A O 1
ATOM 852 N N . GLY A 1 112 ? -17.186 0.984 21.156 1.00 67.69 112 GLY A N 1
ATOM 853 C CA . GLY A 1 112 ? -17.004 -0.093 22.135 1.00 67.69 112 GLY A CA 1
ATOM 854 C C . GLY A 1 112 ? -16.485 0.412 23.484 1.00 67.69 112 GLY A C 1
ATOM 855 O O . GLY A 1 112 ? -16.985 0.009 24.530 1.00 67.69 112 GLY A O 1
ATOM 856 N N . ASN A 1 113 ? -15.563 1.381 23.477 1.00 61.50 113 ASN A N 1
ATOM 857 C CA . ASN A 1 113 ? -15.007 1.958 24.706 1.00 61.50 113 ASN A CA 1
ATOM 858 C C . ASN A 1 113 ? -16.046 2.737 25.542 1.00 61.50 113 ASN A C 1
ATOM 860 O O . ASN A 1 113 ? -15.939 2.813 26.763 1.00 61.50 113 ASN A O 1
ATOM 864 N N . ARG A 1 114 ? -17.093 3.293 24.913 1.00 55.25 114 ARG A N 1
ATOM 865 C CA . ARG A 1 114 ? -18.187 3.978 25.631 1.00 55.25 114 ARG A CA 1
ATOM 866 C C . ARG A 1 114 ? -19.064 3.031 26.451 1.0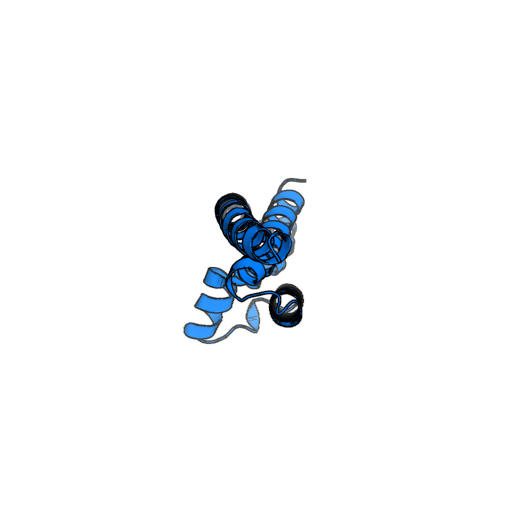0 55.25 114 ARG A C 1
ATOM 868 O O . ARG A 1 114 ? -19.711 3.494 27.388 1.00 55.25 114 ARG A O 1
ATOM 875 N N . ILE A 1 115 ? -19.094 1.744 26.106 1.00 58.00 115 ILE A N 1
ATOM 876 C CA . ILE A 1 115 ? -19.850 0.731 26.851 1.00 58.00 115 ILE A CA 1
ATOM 877 C C . ILE A 1 115 ? -19.108 0.381 28.149 1.00 58.00 115 ILE A C 1
ATOM 879 O O . ILE A 1 115 ? -19.740 0.282 29.194 1.00 58.00 115 ILE A O 1
ATOM 883 N N . THR A 1 116 ? -17.774 0.315 28.115 1.00 55.59 116 THR A N 1
ATOM 884 C CA . THR A 1 116 ? -16.933 -0.006 29.282 1.00 55.59 116 THR A CA 1
ATOM 885 C C . THR A 1 116 ? -16.879 1.109 30.333 1.00 55.59 116 THR A C 1
ATOM 887 O O . THR A 1 116 ? -16.723 0.828 31.512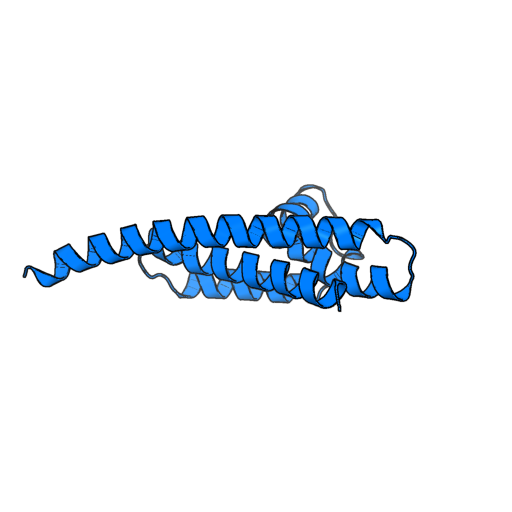 1.00 55.59 116 THR A O 1
ATOM 890 N N . ILE A 1 117 ? -17.040 2.382 29.949 1.00 55.88 117 ILE A N 1
ATOM 891 C CA . ILE A 1 117 ? -16.969 3.523 30.893 1.00 55.88 117 ILE A CA 1
ATOM 892 C C . ILE A 1 117 ? -18.268 3.681 31.725 1.00 55.88 117 ILE A C 1
ATOM 894 O O . ILE A 1 117 ? -18.329 4.509 32.630 1.00 55.88 117 ILE A O 1
ATOM 898 N N . ARG A 1 118 ? -19.333 2.916 31.436 1.00 51.44 118 ARG A N 1
ATOM 899 C CA . ARG A 1 118 ? -20.641 3.023 32.120 1.00 51.44 118 ARG A CA 1
ATOM 900 C C . ARG A 1 118 ? -20.893 1.995 33.234 1.00 51.44 118 ARG A C 1
ATOM 902 O O . ARG A 1 118 ? -22.022 1.929 33.717 1.00 51.44 118 ARG A O 1
ATOM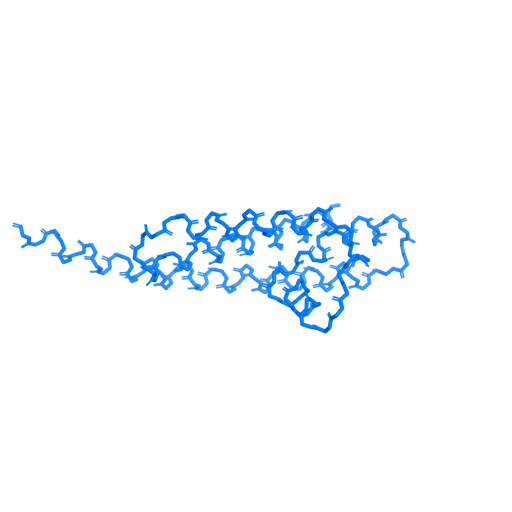 909 N N . THR A 1 119 ? -19.889 1.231 33.647 1.00 46.91 119 THR A N 1
ATOM 910 C CA . THR A 1 119 ? -19.951 0.305 34.798 1.00 46.91 119 THR A CA 1
ATOM 911 C C . THR A 1 119 ? -19.013 0.759 35.893 1.00 46.91 119 THR A C 1
ATOM 913 O O . THR A 1 119 ? -19.454 0.765 37.060 1.00 46.91 119 THR A O 1
#

Foldseek 3Di:
DLLVVLLVLLLCLLLLQLQLVCLVVPNPNVRSVVSSVVLVVLLPDALVVQDDDVSCCCCCPVSVSSLNNCSVVCVVVVPCPVSSVVSNVVSVVSNVNSVVSNVVSVVSNVVVVVVVVPD

Sequence (119 aa):
MVATGAAALLLIGFVVLTQSLVFFIGGREGLGNQLAEAFLVFSHYPSAIFHGWLIRILIFGVMPAGFINALPLAVVDSVHPWLLWVSLMVGVFEVGVARIVFYKGLSVYTSGNRITIRT

Secondary structure (DSSP, 8-state):
-HHHHHHHHHHHHHHHHHHHHHHHHTS-HHHHHHHHHHHHHHHHS-GGG--SHHHHIIIIIIS-HHHHHHHHHHHHS-S-HHHHHHHHHHHHHHHHHHHHHHHHHHHHHHHHHHHHTT-

pLDDT: mean 85.32, std 10.27, range [46.91, 97.12]